Protein AF-A0AAN8IRS6-F1 (afdb_monomer)

Sequence (136 aa):
MVLNFINERLIDCAFFYTLHILAFGIFLLLLSSHIFSSSVAKDIAVTAFLTLFLFFMLLKGAIKARISHSISFWFVIAYTFNLATYLATFLYVWLPTLFSYDDYHEEVKKVVLWFLPIVAIISAWVNFLYILRKSP

Secondary structure (DSSP, 8-state):
-HHHHHHHHHHHHHHHHHHHHHHHHHHHHHHHHHHHS--HHHHHHHHHHHHHHHHHHHHHHHHHHHH-SS--HHHHHHHHHHHHHHHHHHHHHHHHHHHTT--TTHHHHHHHHHHHHHHHHHHHHHHHHHHHHH--

Foldseek 3Di:
DVVVVVVVVLVVLLVVLVVVLVLLVVLVVLLVVCVVPNDPVSLVVNLVSLVVVVVVLVVVVVVCVVPPPDDDPVNVVLSVLSVVLSVLSNCLSCLVVVCVVDPPPVVVSVVCNVVSSVVNVVSSVVNSVVSVVPND

Radius of gyration: 18.3 Å; Cα contacts (8 Å, |Δi|>4): 54; chains: 1; bounding box: 61×24×46 Å

Organism: Trichostrongylus colubriformis (NCBI:txid6319)

Nearest PDB structures (foldseek):
  5xsj-assembly1_L  TM=4.450E-01  e=1.235E+00  Clostridium beijerinckii NCIMB 8052

Structure (mmCIF, N/CA/C/O backbone):
data_AF-A0AAN8IRS6-F1
#
_entry.id   AF-A0AAN8IRS6-F1
#
loop_
_atom_site.group_PDB
_atom_site.id
_atom_site.type_symbol
_atom_site.label_atom_id
_atom_site.label_alt_id
_atom_site.label_comp_id
_atom_site.label_asym_id
_atom_site.label_entity_id
_atom_site.label_seq_id
_atom_site.pdbx_PDB_ins_code
_atom_site.Cartn_x
_atom_site.Cartn_y
_atom_site.Cartn_z
_atom_site.occupancy
_atom_site.B_iso_or_equiv
_atom_site.auth_seq_id
_atom_site.auth_comp_id
_atom_site.auth_asym_id
_atom_site.auth_atom_id
_atom_site.pdbx_PDB_model_num
ATOM 1 N N . MET A 1 1 ? 34.387 6.246 -19.488 1.00 58.25 1 MET A N 1
ATOM 2 C CA . MET A 1 1 ? 33.074 6.852 -19.811 1.00 58.25 1 MET A CA 1
ATOM 3 C C . MET A 1 1 ? 31.921 5.877 -19.574 1.00 58.25 1 MET A C 1
ATOM 5 O O . MET A 1 1 ? 31.055 6.188 -18.774 1.00 58.25 1 MET A O 1
ATOM 9 N N . VAL A 1 2 ? 31.955 4.668 -20.154 1.00 63.91 2 VAL A N 1
ATOM 10 C CA . VAL A 1 2 ? 30.924 3.625 -19.944 1.00 63.91 2 VAL A CA 1
ATOM 11 C C . VAL A 1 2 ? 30.777 3.209 -18.471 1.00 63.91 2 VAL A C 1
ATOM 13 O O . VAL A 1 2 ? 29.660 3.105 -17.982 1.00 63.91 2 VAL A O 1
ATOM 16 N N . LEU A 1 3 ? 31.884 3.056 -17.733 1.00 63.56 3 LEU A N 1
ATOM 17 C CA . LEU A 1 3 ? 31.848 2.669 -16.314 1.00 63.56 3 LEU A CA 1
ATOM 18 C C . LEU A 1 3 ? 31.191 3.735 -15.414 1.00 63.56 3 LEU A C 1
ATOM 20 O O . LEU A 1 3 ? 30.490 3.386 -14.474 1.00 63.56 3 LEU A O 1
ATOM 24 N N . ASN A 1 4 ? 31.363 5.024 -15.738 1.00 75.94 4 ASN A N 1
ATOM 25 C CA . ASN A 1 4 ? 30.753 6.123 -14.982 1.00 75.94 4 ASN A CA 1
ATOM 26 C C . ASN A 1 4 ? 29.240 6.197 -15.230 1.00 75.94 4 ASN A C 1
ATOM 28 O O . ASN A 1 4 ? 28.469 6.331 -14.291 1.00 75.94 4 ASN A O 1
ATOM 32 N N . PHE A 1 5 ? 28.821 6.003 -16.485 1.00 75.31 5 PHE A N 1
ATOM 33 C CA . PHE A 1 5 ? 27.408 5.938 -16.864 1.00 75.31 5 PHE A CA 1
ATOM 34 C C . PHE A 1 5 ? 26.679 4.740 -16.234 1.00 75.31 5 PHE A C 1
ATOM 36 O O . PHE A 1 5 ? 25.546 4.866 -15.776 1.00 75.31 5 PHE A O 1
ATOM 43 N N . ILE A 1 6 ? 27.327 3.568 -16.192 1.00 72.88 6 ILE A N 1
ATOM 44 C CA . ILE A 1 6 ? 26.774 2.387 -15.514 1.00 72.88 6 ILE A CA 1
ATOM 45 C C . ILE A 1 6 ? 26.643 2.656 -14.011 1.00 72.88 6 ILE A C 1
ATOM 47 O O . ILE A 1 6 ? 25.610 2.325 -13.437 1.00 72.88 6 ILE A O 1
ATOM 51 N N . ASN A 1 7 ? 27.647 3.284 -13.389 1.00 80.69 7 ASN A N 1
ATOM 52 C CA . ASN A 1 7 ? 27.630 3.592 -11.961 1.00 80.69 7 ASN A CA 1
ATOM 53 C C . ASN A 1 7 ? 26.518 4.589 -11.590 1.00 80.69 7 ASN A C 1
ATOM 55 O O . ASN A 1 7 ? 25.756 4.328 -10.666 1.00 80.69 7 ASN A O 1
ATOM 59 N N . GLU A 1 8 ? 26.361 5.679 -12.348 1.00 80.44 8 GLU A N 1
ATOM 60 C CA . GLU A 1 8 ? 25.268 6.648 -12.154 1.00 80.44 8 GLU A CA 1
ATOM 61 C C . GLU A 1 8 ? 23.896 5.977 -12.270 1.00 80.44 8 GLU A C 1
ATOM 63 O O . GLU A 1 8 ? 23.050 6.122 -11.391 1.00 80.44 8 GLU A O 1
ATOM 68 N N . ARG A 1 9 ? 23.696 5.147 -13.298 1.00 75.75 9 ARG A N 1
ATOM 69 C CA . ARG A 1 9 ? 22.415 4.466 -13.510 1.00 75.75 9 ARG A CA 1
ATOM 70 C C . ARG A 1 9 ? 22.111 3.413 -12.443 1.00 75.75 9 ARG A C 1
ATOM 72 O O . ARG A 1 9 ? 20.945 3.201 -12.109 1.00 75.75 9 ARG A O 1
ATOM 79 N N . LEU A 1 10 ? 23.141 2.755 -11.913 1.00 78.19 10 LEU A N 1
ATOM 80 C CA . LEU A 1 10 ? 23.004 1.811 -10.808 1.00 78.19 10 LEU A CA 1
ATOM 81 C C . LEU A 1 10 ? 22.622 2.540 -9.513 1.00 78.19 10 LEU A C 1
ATOM 83 O O . LEU A 1 10 ? 21.716 2.090 -8.813 1.00 78.19 10 LEU A O 1
ATOM 87 N N . ILE A 1 11 ? 23.261 3.682 -9.236 1.00 80.88 11 ILE A N 1
ATOM 88 C CA . ILE A 1 11 ? 22.954 4.539 -8.085 1.00 80.88 11 ILE A CA 1
ATOM 89 C C . ILE A 1 11 ? 21.525 5.084 -8.185 1.00 80.88 11 ILE A C 1
ATOM 91 O O . ILE A 1 11 ? 20.786 4.993 -7.207 1.00 80.88 11 ILE A O 1
ATOM 95 N N . ASP A 1 12 ? 21.090 5.551 -9.357 1.00 78.25 12 ASP A N 1
ATOM 96 C CA . ASP A 1 12 ? 19.718 6.030 -9.572 1.00 78.25 12 ASP A CA 1
ATOM 97 C C . ASP A 1 12 ? 18.679 4.924 -9.340 1.00 78.25 12 ASP A C 1
ATOM 99 O O . ASP A 1 12 ? 17.662 5.134 -8.670 1.00 78.25 12 ASP A O 1
ATOM 103 N N . CYS A 1 13 ? 18.938 3.715 -9.851 1.00 75.81 13 CYS A N 1
ATOM 104 C CA . CYS A 1 13 ? 18.080 2.561 -9.590 1.00 75.81 13 CYS A CA 1
ATOM 105 C C . CYS A 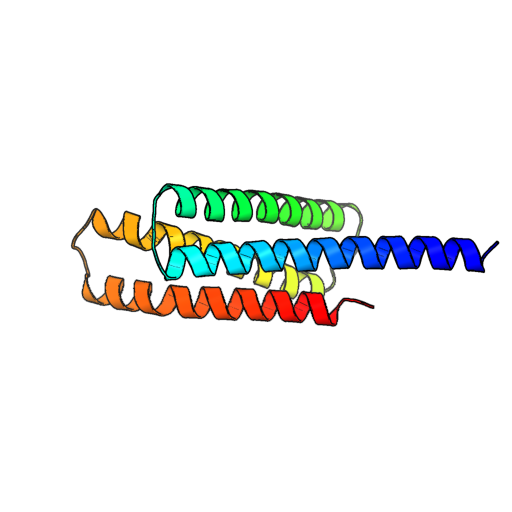1 13 ? 18.050 2.205 -8.098 1.00 75.81 13 CYS A C 1
ATOM 107 O O . CYS A 1 13 ? 16.965 2.018 -7.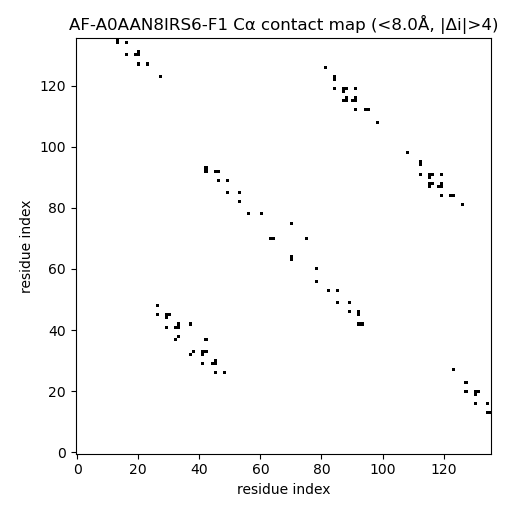542 1.00 75.81 13 CYS A O 1
ATOM 109 N N . ALA A 1 14 ? 19.208 2.134 -7.441 1.00 77.44 14 ALA A N 1
ATOM 110 C CA . ALA A 1 14 ? 19.305 1.815 -6.019 1.00 77.44 14 ALA A CA 1
ATOM 111 C C . ALA A 1 14 ? 18.590 2.861 -5.152 1.00 77.44 14 ALA A C 1
ATOM 113 O O . ALA A 1 14 ? 17.842 2.503 -4.240 1.00 77.44 14 ALA A O 1
ATOM 114 N N . PHE A 1 15 ? 18.748 4.147 -5.469 1.00 79.50 15 PHE A N 1
ATOM 115 C CA . PHE A 1 15 ? 18.082 5.245 -4.776 1.00 79.50 15 PHE A CA 1
ATOM 116 C C . PHE A 1 15 ? 16.558 5.165 -4.925 1.00 79.50 15 PHE A C 1
ATOM 118 O O . PHE A 1 15 ? 15.830 5.236 -3.933 1.00 79.50 15 PHE A O 1
ATOM 125 N N . PHE A 1 16 ? 16.064 4.917 -6.141 1.00 77.44 16 PHE A N 1
A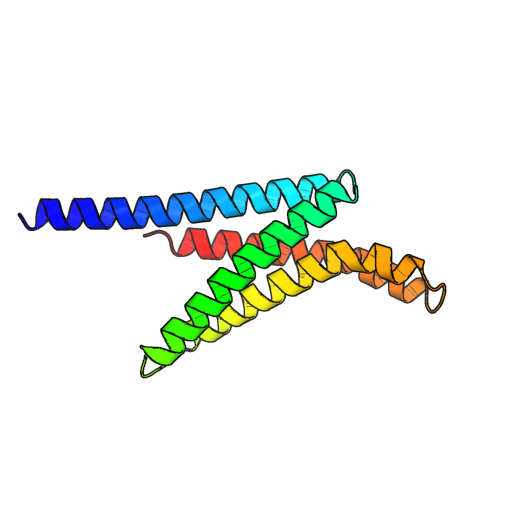TOM 126 C CA . PHE A 1 16 ? 14.634 4.738 -6.395 1.00 77.44 16 PHE A CA 1
ATOM 127 C C . PHE A 1 16 ? 14.032 3.556 -5.615 1.00 77.44 16 PHE A C 1
ATOM 129 O O . PHE A 1 16 ? 12.951 3.687 -5.029 1.00 77.44 16 PHE A O 1
ATOM 136 N N . TYR A 1 17 ? 14.725 2.411 -5.578 1.00 78.00 17 TYR A N 1
ATOM 137 C CA . TYR A 1 17 ? 14.289 1.247 -4.798 1.00 78.00 17 TYR A CA 1
ATOM 138 C C . TYR A 1 17 ? 14.347 1.507 -3.291 1.00 78.00 17 TYR A C 1
ATOM 140 O O . TYR A 1 17 ? 13.417 1.136 -2.578 1.00 78.00 17 TYR A O 1
ATOM 148 N N . THR A 1 18 ? 15.383 2.197 -2.812 1.00 80.75 18 THR A N 1
ATOM 149 C CA . THR A 1 18 ? 15.521 2.570 -1.397 1.00 80.75 18 THR A CA 1
ATOM 150 C C . THR A 1 18 ? 14.369 3.468 -0.952 1.00 80.75 18 THR A C 1
ATOM 152 O O . THR A 1 18 ? 13.762 3.215 0.088 1.00 80.75 18 THR A O 1
ATOM 155 N N . LEU A 1 19 ? 13.992 4.461 -1.764 1.00 84.19 19 LEU A N 1
ATOM 156 C CA . LEU A 1 19 ? 12.820 5.300 -1.496 1.00 84.19 19 LEU A CA 1
ATOM 157 C C . LEU A 1 19 ? 11.517 4.494 -1.482 1.00 84.19 19 LEU A C 1
ATOM 159 O O . LEU A 1 19 ? 10.668 4.726 -0.622 1.00 84.19 19 LEU A O 1
ATOM 163 N N . HIS A 1 20 ? 11.360 3.528 -2.392 1.00 80.94 20 HIS A N 1
ATOM 164 C CA . HIS A 1 20 ? 10.197 2.635 -2.393 1.00 80.94 20 HIS A CA 1
ATOM 165 C C . HIS A 1 20 ? 10.110 1.799 -1.113 1.00 80.94 20 HIS A C 1
ATOM 167 O O . HIS A 1 20 ? 9.036 1.714 -0.519 1.00 80.94 20 HIS A O 1
ATOM 173 N N . ILE A 1 21 ? 11.226 1.211 -0.676 1.00 81.00 21 ILE A N 1
ATOM 174 C CA . ILE A 1 21 ? 11.316 0.425 0.562 1.00 81.00 21 ILE A CA 1
ATOM 175 C C . ILE A 1 21 ? 10.996 1.305 1.771 1.00 81.00 21 ILE A C 1
ATOM 177 O O . ILE A 1 21 ? 10.190 0.914 2.613 1.00 81.00 21 ILE A O 1
ATOM 181 N N . LEU A 1 22 ? 11.574 2.507 1.838 1.00 86.25 22 LEU A N 1
ATOM 182 C CA . LEU A 1 22 ? 11.346 3.452 2.929 1.00 86.25 22 LEU A CA 1
ATOM 183 C C . LEU A 1 22 ? 9.876 3.869 3.006 1.00 86.25 22 LEU A C 1
ATOM 185 O O . LEU A 1 22 ? 9.283 3.837 4.083 1.00 86.25 22 LEU A O 1
ATOM 189 N N . ALA A 1 23 ? 9.261 4.199 1.870 1.00 85.69 23 ALA A N 1
ATOM 190 C CA . ALA A 1 23 ? 7.852 4.560 1.840 1.00 85.69 23 ALA A CA 1
ATOM 191 C C . ALA A 1 23 ? 6.953 3.385 2.263 1.00 85.69 23 ALA A C 1
ATOM 193 O O . ALA A 1 23 ? 6.015 3.579 3.034 1.00 85.69 23 ALA A O 1
ATOM 194 N N . PHE A 1 24 ? 7.274 2.155 1.847 1.00 82.38 24 PHE A N 1
ATOM 195 C CA . PHE A 1 24 ? 6.577 0.958 2.326 1.00 82.38 24 PHE A CA 1
ATOM 196 C C . PHE A 1 24 ? 6.777 0.711 3.830 1.00 82.38 24 PHE A C 1
ATOM 198 O O . PHE A 1 24 ? 5.851 0.279 4.513 1.00 82.38 24 PHE A O 1
ATOM 205 N N . GLY A 1 25 ? 7.954 1.028 4.370 1.00 84.00 25 GLY A N 1
ATOM 206 C CA . GLY A 1 25 ? 8.214 0.998 5.808 1.00 84.00 25 GLY A CA 1
ATOM 207 C C . GLY A 1 25 ? 7.333 1.990 6.574 1.00 84.00 25 GLY A C 1
ATOM 208 O O . GLY A 1 25 ? 6.703 1.615 7.562 1.00 84.00 25 GLY A O 1
ATOM 209 N N . ILE A 1 26 ? 7.212 3.228 6.081 1.00 87.88 26 ILE A N 1
ATOM 210 C CA . ILE A 1 26 ? 6.305 4.241 6.652 1.00 87.88 26 ILE A CA 1
ATOM 211 C C . ILE A 1 26 ? 4.854 3.751 6.615 1.00 87.88 26 ILE A C 1
ATOM 213 O O . ILE A 1 26 ? 4.133 3.892 7.602 1.00 87.88 26 ILE A O 1
ATOM 217 N N . PHE A 1 27 ? 4.433 3.137 5.509 1.00 85.75 27 PHE A N 1
ATOM 218 C CA . PHE A 1 27 ? 3.099 2.557 5.383 1.00 85.75 27 PHE A CA 1
ATOM 219 C C . PHE A 1 27 ? 2.821 1.487 6.443 1.00 85.75 27 PHE A C 1
ATOM 221 O O . PHE A 1 27 ? 1.790 1.538 7.113 1.00 85.75 27 PHE A O 1
ATOM 228 N N . LEU A 1 28 ? 3.750 0.546 6.637 1.00 84.06 28 LEU A N 1
ATOM 229 C CA . LEU A 1 28 ? 3.618 -0.497 7.656 1.00 84.06 28 LEU A CA 1
ATOM 230 C C . LEU A 1 28 ? 3.584 0.089 9.074 1.00 84.06 28 LEU A C 1
ATOM 232 O O . LEU A 1 28 ? 2.807 -0.379 9.904 1.00 84.06 28 LEU A O 1
ATOM 236 N N . LEU A 1 29 ? 4.370 1.135 9.349 1.00 86.69 29 LEU A N 1
ATOM 237 C CA . LEU A 1 29 ? 4.335 1.843 10.633 1.00 86.69 29 LEU A CA 1
ATOM 238 C C . LEU A 1 29 ? 2.994 2.550 10.870 1.00 86.69 29 LEU A C 1
ATOM 240 O O . LEU A 1 29 ? 2.449 2.467 11.971 1.00 86.69 29 LEU A O 1
ATOM 244 N N . LEU A 1 30 ? 2.440 3.208 9.848 1.00 86.50 30 LEU A N 1
ATOM 245 C CA . LEU A 1 30 ? 1.118 3.837 9.919 1.00 86.50 30 LEU A CA 1
ATOM 246 C C . LEU A 1 30 ? 0.018 2.799 10.165 1.00 86.50 30 LEU A C 1
ATOM 248 O O . LEU A 1 30 ? -0.810 2.990 11.057 1.00 86.50 30 LEU A O 1
ATOM 252 N N . LEU A 1 31 ? 0.045 1.684 9.430 1.00 83.75 31 LEU A N 1
ATOM 253 C CA . LEU A 1 31 ? -0.917 0.593 9.586 1.00 83.75 31 LEU A CA 1
ATOM 254 C C . LEU A 1 31 ? -0.820 -0.045 10.980 1.00 83.75 31 LEU A C 1
ATOM 256 O O . LEU A 1 31 ? -1.835 -0.250 11.637 1.00 83.75 31 LEU A O 1
ATOM 260 N N . SER A 1 32 ? 0.400 -0.287 11.464 1.00 84.62 32 SER A N 1
ATOM 261 C CA . SER A 1 32 ? 0.660 -0.774 12.823 1.00 84.62 32 SER A CA 1
ATOM 262 C C . SER A 1 32 ? 0.122 0.191 13.887 1.00 84.62 32 SER A C 1
ATOM 264 O O . SER A 1 32 ? -0.584 -0.215 14.809 1.00 84.62 32 SER A O 1
ATOM 266 N N . SER A 1 33 ? 0.367 1.495 13.727 1.00 83.88 33 SER A N 1
ATOM 267 C CA . SER A 1 33 ? -0.137 2.520 14.649 1.00 83.88 33 SER A CA 1
ATOM 268 C C . SER A 1 33 ? -1.665 2.584 14.694 1.00 83.88 33 SER A C 1
ATOM 270 O O . SER A 1 33 ? -2.221 2.819 15.770 1.00 83.88 33 SER A O 1
ATOM 272 N N . HIS A 1 34 ? -2.337 2.368 13.559 1.00 84.44 34 HIS A N 1
ATOM 273 C CA . HIS A 1 34 ? -3.795 2.256 13.485 1.00 84.44 34 HIS A CA 1
ATOM 274 C C . HIS A 1 34 ? -4.305 0.998 14.209 1.00 84.44 34 HIS A C 1
ATOM 276 O O . HIS A 1 34 ? -5.251 1.102 14.985 1.00 84.44 34 HIS A O 1
ATOM 282 N N . ILE A 1 35 ? -3.637 -0.154 14.045 1.00 82.06 35 ILE A N 1
ATOM 283 C CA . ILE A 1 35 ? -3.997 -1.412 14.728 1.00 82.06 35 ILE A CA 1
ATOM 284 C C . ILE A 1 35 ? -3.948 -1.260 16.257 1.00 82.06 35 ILE A C 1
ATOM 286 O O . ILE A 1 35 ? -4.859 -1.711 16.947 1.00 82.06 35 ILE A O 1
ATOM 290 N N . PHE A 1 36 ? -2.900 -0.630 16.802 1.00 81.94 36 PHE A N 1
ATOM 291 C CA . PHE A 1 36 ? -2.756 -0.469 18.257 1.00 81.94 36 PHE A CA 1
ATOM 292 C C . PHE A 1 36 ? -3.671 0.608 18.850 1.00 81.94 36 PHE A C 1
ATOM 294 O O . PHE A 1 36 ? -4.059 0.516 20.012 1.00 81.94 36 PHE A O 1
ATOM 301 N N . SER A 1 37 ? -3.981 1.661 18.092 1.00 81.44 37 SER A N 1
ATOM 302 C CA . SER A 1 37 ? -4.964 2.670 18.495 1.00 81.44 37 SER A CA 1
ATOM 303 C C . SER A 1 37 ? -5.523 3.391 17.277 1.00 81.44 37 SER A C 1
ATOM 305 O O . SER A 1 37 ? -4.807 4.138 16.603 1.00 81.44 37 SER A O 1
ATOM 307 N N . SER A 1 38 ? -6.817 3.217 17.032 1.00 76.88 38 SER A N 1
ATOM 308 C CA . SER A 1 38 ? -7.526 3.907 15.959 1.00 76.88 38 SER A CA 1
ATOM 309 C C . SER A 1 38 ? -7.859 5.338 16.373 1.00 76.88 38 SER A C 1
ATOM 311 O O . SER A 1 38 ? -8.403 5.583 17.452 1.00 76.88 38 SER A O 1
ATOM 313 N N . SER A 1 39 ? -7.558 6.295 15.503 1.00 87.06 39 SER A N 1
ATOM 314 C CA . SER A 1 39 ? -8.066 7.659 15.610 1.00 87.06 39 SER A CA 1
ATOM 315 C C . SER A 1 39 ? -8.342 8.186 14.213 1.00 87.06 39 SER A C 1
ATOM 317 O O . SER A 1 39 ? -7.608 7.873 13.278 1.00 87.06 39 SER A O 1
ATOM 319 N N . VAL A 1 40 ? -9.344 9.056 14.082 1.00 85.56 40 VAL A N 1
ATOM 320 C CA . VAL A 1 40 ? -9.751 9.612 12.782 1.00 85.56 40 VAL A CA 1
ATOM 321 C C . VAL A 1 40 ? -8.566 10.245 12.038 1.00 85.56 40 VAL A C 1
ATOM 323 O O . VAL A 1 40 ? -8.438 10.109 10.827 1.00 85.56 40 VAL A O 1
ATOM 326 N N . ALA A 1 41 ? -7.641 10.885 12.762 1.00 87.56 41 ALA A N 1
ATOM 327 C CA . ALA A 1 41 ? -6.429 11.455 12.176 1.00 87.56 41 ALA A CA 1
ATOM 328 C C . ALA A 1 41 ? -5.514 10.391 11.539 1.00 87.56 41 ALA A C 1
ATOM 330 O O . ALA A 1 41 ? -4.975 10.615 10.455 1.00 87.56 41 ALA A O 1
ATOM 331 N N . LYS A 1 42 ? -5.348 9.230 12.186 1.00 87.19 42 LYS A N 1
ATOM 332 C CA . LYS A 1 42 ? -4.565 8.111 11.641 1.00 87.19 42 LYS A CA 1
ATOM 333 C C . LYS A 1 42 ? -5.271 7.469 10.453 1.00 87.19 42 LYS A C 1
ATOM 335 O O . LYS A 1 42 ? -4.610 7.148 9.473 1.00 87.19 42 LYS A O 1
ATOM 340 N N . ASP A 1 43 ? -6.592 7.350 10.509 1.00 88.88 43 ASP A N 1
ATOM 341 C CA . ASP A 1 43 ? -7.407 6.773 9.434 1.00 88.88 43 ASP A CA 1
ATOM 342 C C . ASP A 1 43 ? -7.303 7.626 8.165 1.00 88.88 43 ASP A C 1
ATOM 344 O O . ASP A 1 43 ? -7.056 7.114 7.068 1.00 88.88 43 ASP A O 1
ATOM 348 N N . ILE A 1 44 ? -7.382 8.951 8.328 1.00 90.25 44 ILE A N 1
ATOM 349 C CA . ILE A 1 44 ? -7.142 9.923 7.257 1.00 90.25 44 ILE A CA 1
ATOM 350 C C . ILE A 1 44 ? -5.702 9.816 6.747 1.00 90.25 44 ILE A C 1
ATOM 352 O O . ILE A 1 44 ? -5.500 9.793 5.535 1.00 90.25 44 ILE A O 1
ATOM 356 N N . ALA A 1 45 ? -4.701 9.711 7.628 1.00 91.12 45 ALA A N 1
ATOM 357 C CA . ALA A 1 45 ? -3.300 9.599 7.219 1.00 91.12 45 ALA A CA 1
ATOM 358 C C . ALA A 1 45 ? -3.027 8.324 6.398 1.00 91.12 45 ALA A C 1
ATOM 360 O O . ALA A 1 45 ? -2.405 8.398 5.335 1.00 91.12 45 ALA A O 1
ATOM 361 N N . VAL A 1 46 ? -3.535 7.169 6.844 1.00 89.75 46 VAL A N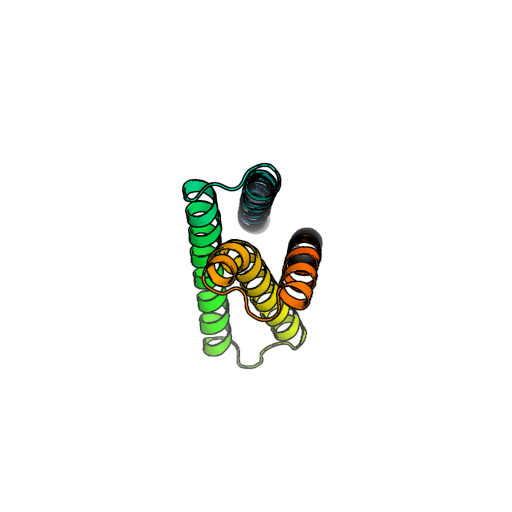 1
ATOM 362 C CA . VAL A 1 46 ? -3.441 5.895 6.113 1.00 89.75 46 VAL A CA 1
ATOM 363 C C . VAL A 1 46 ? -4.156 6.010 4.766 1.00 89.75 46 VAL A C 1
ATOM 365 O O . VAL A 1 46 ? -3.590 5.646 3.736 1.00 89.75 46 VAL A O 1
ATOM 368 N N . THR A 1 47 ? -5.360 6.583 4.739 1.00 91.69 47 THR A N 1
ATOM 369 C CA . THR A 1 47 ? -6.148 6.754 3.507 1.00 91.69 47 THR A CA 1
ATOM 370 C C . THR A 1 47 ? -5.477 7.703 2.511 1.00 91.69 47 THR A C 1
ATOM 372 O O . THR A 1 47 ? -5.443 7.418 1.311 1.00 91.69 47 THR A O 1
ATOM 375 N N . ALA A 1 48 ? -4.901 8.811 2.983 1.00 92.69 48 ALA A N 1
ATOM 376 C CA . ALA A 1 48 ? -4.162 9.759 2.152 1.00 92.69 48 ALA A CA 1
ATOM 377 C C . ALA A 1 48 ? -2.917 9.104 1.539 1.00 92.69 48 ALA A C 1
ATOM 379 O O . ALA A 1 48 ? -2.675 9.236 0.336 1.00 92.69 48 ALA A O 1
ATOM 380 N N . PHE A 1 49 ? -2.176 8.332 2.340 1.00 91.38 49 PHE A N 1
ATOM 381 C CA . PHE A 1 49 ? -1.036 7.555 1.863 1.00 91.38 49 PHE A CA 1
ATOM 382 C C . PHE A 1 49 ? -1.462 6.543 0.787 1.00 91.38 49 PHE A C 1
ATOM 384 O O . PHE A 1 49 ? -0.875 6.504 -0.296 1.00 91.38 49 PHE A O 1
ATOM 391 N N . LEU A 1 50 ? -2.525 5.771 1.040 1.00 91.25 50 LEU A N 1
ATOM 392 C CA . LEU A 1 50 ? -3.087 4.830 0.068 1.00 91.25 50 LEU A CA 1
ATOM 393 C C . LEU A 1 50 ? -3.485 5.506 -1.242 1.00 91.25 50 LEU A C 1
ATOM 395 O O . LEU A 1 50 ? -3.169 4.999 -2.315 1.00 91.25 50 LEU A O 1
ATOM 399 N N . THR A 1 51 ? -4.159 6.651 -1.157 1.00 91.00 51 THR A N 1
ATOM 400 C CA . THR A 1 51 ? -4.638 7.395 -2.329 1.00 91.00 51 THR A CA 1
ATOM 401 C C . THR A 1 51 ? -3.470 7.861 -3.196 1.00 91.00 51 THR A C 1
ATOM 403 O O . THR A 1 51 ? -3.504 7.700 -4.417 1.00 91.00 51 THR A O 1
ATOM 406 N N . LEU A 1 52 ? -2.401 8.370 -2.576 1.00 92.06 52 LEU A N 1
ATOM 407 C CA . LEU A 1 52 ? -1.188 8.776 -3.285 1.00 92.06 52 LEU A CA 1
ATOM 408 C C . LEU A 1 52 ? -0.528 7.592 -4.014 1.00 92.06 52 LEU A C 1
ATOM 410 O O . LEU A 1 52 ? -0.160 7.700 -5.185 1.00 92.06 52 LEU A O 1
ATOM 414 N N . PHE A 1 53 ? -0.408 6.441 -3.350 1.00 88.75 53 PHE A N 1
ATOM 415 C CA . PHE A 1 53 ? 0.176 5.238 -3.951 1.00 88.75 53 PHE A CA 1
ATOM 416 C C . PHE A 1 53 ? -0.701 4.636 -5.050 1.00 88.75 53 PHE A C 1
ATOM 418 O O . PHE A 1 53 ? -0.184 4.213 -6.088 1.00 88.75 53 PHE A O 1
ATOM 425 N N . LEU A 1 54 ? -2.021 4.654 -4.865 1.00 90.38 54 LEU A N 1
ATOM 426 C CA . LEU A 1 54 ? -2.980 4.248 -5.885 1.00 90.38 54 LEU A CA 1
ATOM 427 C C . LEU A 1 54 ? -2.858 5.139 -7.126 1.00 90.38 54 LEU A C 1
ATOM 429 O O . LEU A 1 54 ? -2.822 4.625 -8.242 1.00 90.38 54 LEU A O 1
ATOM 433 N N . PHE A 1 55 ? -2.710 6.453 -6.948 1.00 92.00 55 PHE A N 1
ATOM 434 C CA . PHE A 1 55 ? -2.483 7.384 -8.051 1.00 92.00 55 PHE A CA 1
ATOM 435 C C . PHE A 1 55 ? -1.211 7.043 -8.844 1.00 92.00 55 PHE A C 1
ATOM 437 O O . PHE A 1 55 ? -1.272 6.880 -10.066 1.00 92.00 55 PHE A O 1
ATOM 444 N N . PHE A 1 56 ? -0.071 6.846 -8.171 1.00 89.50 56 PHE A N 1
ATOM 445 C CA . PHE A 1 56 ? 1.169 6.440 -8.846 1.00 89.50 56 PHE A CA 1
ATOM 446 C C . PHE A 1 56 ? 1.049 5.083 -9.543 1.00 89.50 56 PHE A C 1
ATOM 448 O O . PHE A 1 56 ? 1.593 4.884 -10.634 1.00 89.50 56 PHE A O 1
ATOM 455 N N . MET A 1 57 ? 0.320 4.146 -8.943 1.00 88.62 57 MET A N 1
ATOM 456 C CA . MET A 1 57 ? 0.048 2.852 -9.547 1.00 88.62 57 MET A CA 1
ATOM 457 C C . MET A 1 57 ? -0.785 2.990 -10.828 1.00 88.62 57 MET A C 1
ATOM 459 O O . MET A 1 57 ? -0.395 2.430 -11.855 1.00 88.62 57 MET A O 1
ATOM 463 N N . LEU A 1 58 ? -1.871 3.768 -10.803 1.00 91.75 58 LEU A N 1
ATOM 464 C CA . LEU A 1 58 ? -2.708 4.040 -11.976 1.00 91.75 58 LEU A CA 1
ATOM 465 C C . LEU A 1 58 ? -1.905 4.720 -13.091 1.00 91.75 58 LEU A C 1
ATOM 467 O O . LEU A 1 58 ? -1.989 4.295 -14.244 1.00 91.75 58 LEU A O 1
ATOM 471 N N . LEU A 1 59 ? -1.060 5.701 -12.754 1.00 91.62 59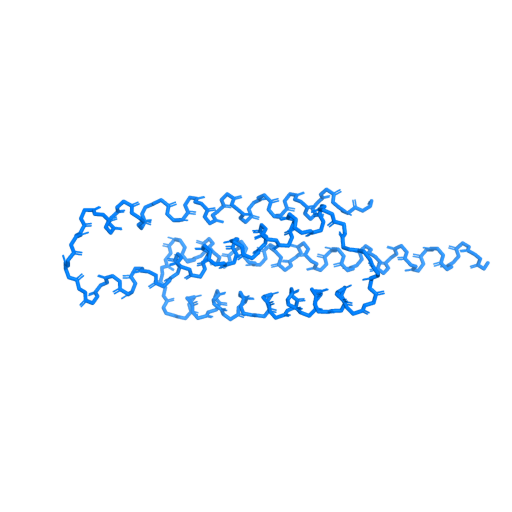 LEU A N 1
ATOM 472 C CA . LEU A 1 59 ? -0.141 6.327 -13.711 1.00 91.62 59 LEU A CA 1
ATOM 473 C C . LEU A 1 59 ? 0.804 5.304 -14.346 1.00 91.62 59 LEU A C 1
ATOM 475 O O . LEU A 1 59 ? 0.940 5.259 -15.569 1.00 91.62 59 LEU A O 1
ATOM 479 N N . LYS A 1 60 ? 1.426 4.439 -13.538 1.00 86.88 60 LYS A N 1
ATOM 480 C CA . LYS A 1 60 ? 2.305 3.368 -14.030 1.00 86.88 60 LYS A CA 1
ATOM 481 C C . LYS A 1 60 ? 1.563 2.410 -14.965 1.00 86.88 60 LYS A C 1
ATOM 483 O O . LYS A 1 60 ? 2.130 1.988 -15.975 1.00 86.88 60 LYS A O 1
ATOM 488 N N . GLY A 1 61 ? 0.311 2.079 -14.647 1.00 87.00 61 GLY A N 1
ATOM 489 C CA . GLY A 1 61 ? -0.573 1.284 -15.500 1.00 87.00 61 GLY A CA 1
ATOM 490 C C . GLY A 1 61 ? -0.865 1.977 -16.832 1.00 87.00 61 GLY A C 1
ATOM 491 O O . GLY A 1 61 ? -0.640 1.387 -17.888 1.00 87.00 61 GLY A O 1
ATOM 492 N N . ALA A 1 62 ? -1.277 3.245 -16.791 1.00 89.38 62 ALA A N 1
ATOM 493 C CA . ALA A 1 62 ? -1.610 4.045 -17.968 1.00 89.38 62 ALA A CA 1
ATOM 494 C C . ALA A 1 62 ? -0.406 4.250 -18.901 1.00 89.38 62 ALA A C 1
ATOM 496 O O . ALA A 1 62 ? -0.513 4.031 -20.108 1.00 89.38 62 ALA A O 1
ATOM 497 N N . ILE A 1 63 ? 0.762 4.600 -18.350 1.00 89.06 63 ILE A N 1
ATOM 498 C CA . ILE A 1 63 ? 2.008 4.747 -19.116 1.00 89.06 63 ILE A CA 1
ATOM 499 C C . ILE A 1 63 ? 2.365 3.421 -19.788 1.00 89.06 63 ILE A C 1
ATOM 501 O O . ILE A 1 63 ? 2.669 3.389 -20.982 1.00 89.06 63 ILE A O 1
ATOM 505 N N . LYS A 1 64 ? 2.293 2.307 -19.048 1.00 86.38 64 LYS A N 1
ATOM 506 C CA . LYS A 1 64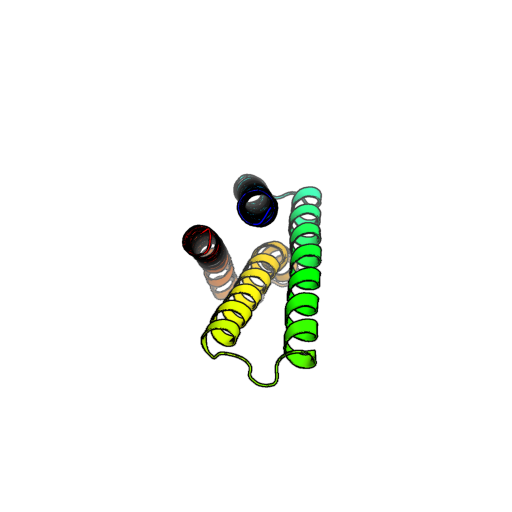 ? 2.633 0.998 -19.606 1.00 86.38 64 LYS A CA 1
ATOM 507 C C . LYS A 1 64 ? 1.650 0.550 -20.686 1.00 86.38 64 LYS A C 1
ATOM 509 O O . LYS A 1 64 ? 2.098 -0.011 -21.679 1.00 86.38 64 LYS A O 1
ATOM 514 N N . ALA A 1 65 ? 0.360 0.844 -20.537 1.00 85.75 65 ALA A N 1
ATOM 515 C CA . ALA A 1 65 ? -0.649 0.579 -21.561 1.00 85.75 65 ALA A CA 1
ATOM 516 C C . ALA A 1 65 ? -0.444 1.423 -22.833 1.00 85.75 65 ALA A C 1
ATOM 518 O O . ALA A 1 65 ? -0.778 0.974 -23.923 1.00 85.75 65 ALA A O 1
ATOM 519 N N . ARG A 1 66 ? 0.114 2.636 -22.709 1.00 87.19 66 ARG A N 1
ATOM 520 C CA . ARG A 1 66 ? 0.364 3.537 -23.847 1.00 87.19 66 ARG A CA 1
ATOM 521 C C . ARG A 1 66 ? 1.657 3.243 -24.601 1.00 87.19 66 ARG A C 1
ATOM 523 O O . ARG A 1 66 ? 1.675 3.379 -25.817 1.00 87.19 66 ARG A O 1
ATOM 530 N N . ILE A 1 67 ? 2.732 2.902 -23.892 1.00 86.31 67 ILE A N 1
ATOM 531 C CA . ILE A 1 67 ? 4.068 2.728 -24.488 1.00 86.31 67 ILE A CA 1
ATOM 532 C C . ILE A 1 67 ? 4.317 1.273 -24.903 1.00 86.31 67 ILE A C 1
ATOM 534 O O . ILE A 1 67 ? 5.065 1.010 -25.841 1.00 86.31 67 ILE A O 1
ATOM 538 N N . SER A 1 68 ? 3.731 0.305 -24.197 1.00 79.19 68 SER A N 1
ATOM 539 C CA . SER A 1 68 ? 4.052 -1.105 -24.401 1.00 79.19 68 SER A CA 1
ATOM 540 C C . SER A 1 68 ? 3.066 -1.769 -25.357 1.00 79.19 68 SER A C 1
ATOM 542 O O . SER A 1 68 ? 1.878 -1.853 -25.067 1.00 79.19 68 SER A O 1
ATOM 544 N N . HIS A 1 69 ? 3.572 -2.315 -26.465 1.00 71.25 69 HIS A N 1
ATOM 545 C CA . HIS A 1 69 ? 2.773 -3.110 -27.406 1.00 71.25 69 HIS A CA 1
ATOM 546 C C . HIS A 1 69 ? 2.265 -4.433 -26.810 1.00 71.25 69 HIS A C 1
ATOM 548 O O . HIS A 1 69 ? 1.318 -5.013 -27.332 1.00 71.25 69 HIS A O 1
ATOM 554 N N . SER A 1 70 ? 2.881 -4.926 -25.726 1.00 77.56 70 SER A N 1
ATOM 555 C CA . SER A 1 70 ? 2.428 -6.126 -25.019 1.00 77.56 70 SER A CA 1
ATOM 556 C C . SER A 1 70 ? 2.598 -5.987 -23.508 1.00 77.56 70 SER A C 1
ATOM 558 O O . SER A 1 70 ? 3.663 -5.651 -22.986 1.00 77.56 70 SER A O 1
ATOM 560 N N . ILE A 1 71 ? 1.526 -6.267 -22.771 1.00 81.62 71 ILE A N 1
ATOM 561 C CA . ILE A 1 71 ? 1.553 -6.278 -21.312 1.00 81.62 71 ILE A CA 1
ATOM 562 C C . ILE A 1 71 ? 1.912 -7.694 -20.857 1.00 81.62 71 ILE A C 1
ATOM 564 O O . ILE A 1 71 ? 1.182 -8.645 -21.110 1.00 81.62 71 ILE A O 1
ATOM 568 N N . SER A 1 72 ? 3.0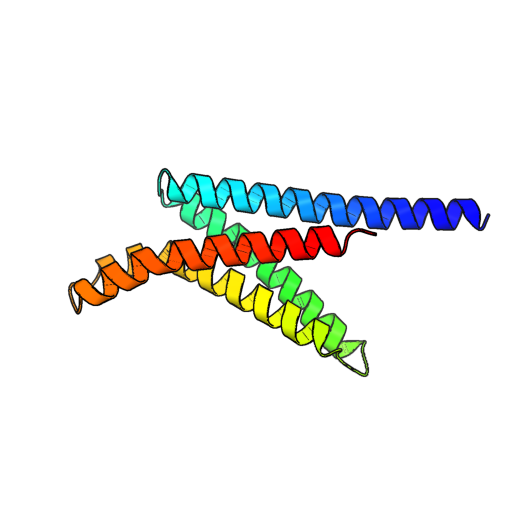44 -7.839 -20.165 1.00 84.81 72 SER A N 1
ATOM 569 C CA . SER A 1 72 ? 3.453 -9.126 -19.589 1.00 84.81 72 SER A CA 1
ATOM 570 C C . SER A 1 72 ? 2.432 -9.631 -18.562 1.00 84.81 72 SER A C 1
ATOM 572 O O . SER A 1 72 ? 2.009 -8.875 -17.686 1.00 84.81 72 SER A O 1
ATOM 574 N N . PHE A 1 73 ? 2.116 -10.926 -18.601 1.00 79.31 73 PHE A N 1
ATOM 575 C CA . PHE A 1 73 ? 1.250 -11.600 -17.627 1.00 79.31 73 PHE A CA 1
ATOM 576 C C . PHE A 1 73 ? 1.668 -11.336 -16.169 1.00 79.31 73 PHE A C 1
ATOM 578 O O . PHE A 1 73 ? 0.843 -10.991 -15.326 1.00 79.31 73 PHE A O 1
ATOM 585 N N . TRP A 1 74 ? 2.974 -11.371 -15.886 1.00 78.50 74 TRP A N 1
ATOM 586 C CA . TRP A 1 74 ? 3.522 -11.074 -14.558 1.00 78.50 74 TRP A CA 1
ATOM 587 C C . TRP A 1 74 ? 3.277 -9.636 -14.105 1.00 78.50 74 TRP A C 1
ATOM 589 O O . TRP A 1 74 ? 3.165 -9.373 -12.908 1.00 78.50 74 TRP A O 1
ATOM 599 N N . PHE A 1 75 ? 3.199 -8.695 -15.050 1.00 83.00 75 PHE A N 1
ATOM 600 C CA . PHE A 1 75 ? 2.821 -7.325 -14.729 1.00 83.00 75 PHE A CA 1
ATOM 601 C C . PHE A 1 75 ? 1.352 -7.249 -14.329 1.00 83.00 75 PHE A C 1
ATOM 603 O O . PHE A 1 75 ? 1.064 -6.596 -13.336 1.00 83.00 75 PHE A O 1
ATOM 610 N N . VAL A 1 76 ? 0.454 -7.931 -15.049 1.00 85.69 76 VAL A N 1
ATOM 611 C CA . VAL A 1 76 ? -0.978 -7.959 -14.714 1.00 85.69 76 VAL A CA 1
ATOM 612 C C . VAL A 1 76 ? -1.190 -8.549 -13.324 1.00 85.69 76 VAL A C 1
ATOM 614 O O . VAL A 1 76 ? -1.847 -7.917 -12.508 1.00 85.69 76 VAL A O 1
ATOM 617 N N . ILE A 1 77 ? -0.571 -9.693 -13.015 1.00 84.12 77 ILE A N 1
ATOM 618 C CA . ILE A 1 77 ? -0.683 -10.307 -11.683 1.00 84.12 77 ILE A CA 1
ATOM 619 C C . ILE A 1 77 ? -0.205 -9.346 -10.593 1.00 84.12 77 ILE A C 1
ATOM 621 O O . ILE A 1 77 ? -0.938 -9.090 -9.643 1.00 84.12 77 ILE A O 1
ATOM 625 N N . ALA A 1 78 ? 1.005 -8.795 -10.727 1.00 81.75 78 ALA A N 1
ATOM 626 C CA . ALA A 1 78 ? 1.557 -7.901 -9.711 1.00 81.75 78 ALA A CA 1
ATOM 627 C C . ALA A 1 78 ? 0.733 -6.612 -9.566 1.00 81.75 78 ALA A C 1
ATOM 629 O O . ALA A 1 78 ? 0.552 -6.106 -8.462 1.00 81.75 78 ALA A O 1
ATOM 630 N N . TYR A 1 79 ? 0.215 -6.088 -10.677 1.00 86.19 79 TYR A N 1
ATOM 631 C CA . TYR A 1 79 ? -0.653 -4.919 -10.683 1.00 86.19 79 TYR A CA 1
ATOM 632 C C . TYR A 1 79 ? -1.970 -5.214 -9.960 1.00 86.19 79 TYR A C 1
ATOM 634 O O . TYR A 1 79 ? -2.322 -4.505 -9.025 1.00 86.19 79 TYR A O 1
ATOM 642 N N . THR A 1 80 ? -2.665 -6.291 -10.319 1.00 87.38 80 THR A N 1
ATOM 643 C CA . THR A 1 80 ? -3.924 -6.690 -9.676 1.00 87.38 80 THR A CA 1
ATOM 644 C C . THR A 1 80 ? -3.733 -6.988 -8.191 1.00 87.38 80 THR A C 1
ATOM 646 O O . THR A 1 80 ? -4.547 -6.561 -7.377 1.00 87.38 80 THR A O 1
ATOM 649 N N . PHE A 1 81 ? -2.639 -7.654 -7.814 1.00 84.81 81 PHE A N 1
ATOM 650 C CA . PHE A 1 81 ? -2.325 -7.932 -6.413 1.00 84.81 81 PHE A CA 1
ATOM 651 C C . PHE A 1 81 ? -2.114 -6.648 -5.595 1.00 84.81 81 PHE A C 1
ATOM 653 O O . PHE A 1 81 ? -2.633 -6.526 -4.484 1.00 84.81 81 PHE A O 1
ATOM 660 N N . ASN A 1 82 ? -1.426 -5.652 -6.161 1.00 85.25 82 ASN A N 1
ATOM 661 C CA . ASN A 1 82 ? -1.252 -4.353 -5.508 1.00 85.25 82 ASN A CA 1
ATOM 662 C C . ASN A 1 82 ? -2.577 -3.603 -5.373 1.00 85.25 82 ASN A C 1
ATOM 664 O O . ASN A 1 82 ? -2.844 -3.038 -4.314 1.00 85.25 82 ASN A O 1
ATOM 668 N N . LEU A 1 83 ? -3.435 -3.660 -6.399 1.00 88.56 83 LEU A N 1
ATOM 669 C CA . LEU A 1 83 ? -4.766 -3.053 -6.341 1.00 88.56 83 LEU A CA 1
ATOM 670 C C . LEU A 1 83 ? -5.602 -3.686 -5.228 1.00 88.56 83 LEU A C 1
ATOM 672 O O . LEU A 1 83 ? -6.197 -2.976 -4.423 1.00 88.56 83 LEU A O 1
ATOM 676 N N . ALA A 1 84 ? -5.615 -5.018 -5.171 1.00 87.25 84 ALA A N 1
ATOM 677 C CA . ALA A 1 84 ? -6.336 -5.773 -4.156 1.00 87.25 84 ALA A CA 1
ATOM 678 C C . ALA A 1 84 ? -5.814 -5.465 -2.747 1.00 87.25 84 ALA A C 1
ATOM 680 O O . ALA A 1 84 ? -6.614 -5.256 -1.842 1.00 87.25 84 ALA A O 1
ATOM 681 N N . THR A 1 85 ? -4.492 -5.356 -2.575 1.00 85.81 85 THR A N 1
ATOM 682 C CA . THR A 1 85 ? -3.876 -4.945 -1.303 1.00 85.81 85 THR A CA 1
ATOM 683 C C . THR A 1 85 ? -4.382 -3.574 -0.862 1.00 85.81 85 THR A C 1
ATOM 685 O O . THR A 1 85 ? -4.824 -3.418 0.273 1.00 85.81 85 THR A O 1
ATOM 688 N N . TYR A 1 86 ? -4.365 -2.586 -1.762 1.00 87.62 86 TYR A N 1
ATOM 689 C CA . TYR A 1 86 ? -4.827 -1.235 -1.448 1.00 87.62 86 TYR A CA 1
ATOM 690 C C . TYR A 1 86 ? -6.324 -1.198 -1.126 1.00 87.62 86 TYR A C 1
ATOM 692 O O . TYR A 1 86 ? -6.729 -0.581 -0.144 1.00 87.62 86 TYR A O 1
ATOM 700 N N . LEU A 1 87 ? -7.151 -1.916 -1.885 1.00 88.25 87 LEU A N 1
ATOM 701 C CA . LEU A 1 87 ? -8.577 -2.035 -1.581 1.00 88.25 87 LEU A CA 1
ATOM 702 C C . LEU A 1 87 ? -8.811 -2.700 -0.221 1.00 88.25 87 LEU A C 1
ATOM 704 O O . LEU A 1 87 ? -9.591 -2.185 0.573 1.00 88.25 87 LEU A O 1
ATOM 708 N N . ALA A 1 88 ? -8.108 -3.791 0.085 1.00 86.56 88 ALA A N 1
ATOM 709 C CA . ALA A 1 88 ? -8.227 -4.481 1.365 1.00 86.56 88 ALA A CA 1
ATOM 710 C C . ALA A 1 88 ? -7.831 -3.581 2.543 1.00 86.56 88 ALA A C 1
ATOM 712 O O . ALA A 1 88 ? -8.532 -3.564 3.552 1.00 86.56 88 ALA A O 1
ATOM 713 N N . THR A 1 89 ? -6.756 -2.793 2.423 1.00 86.88 89 THR A N 1
ATOM 714 C CA . THR A 1 89 ? -6.376 -1.848 3.483 1.00 86.88 89 THR A CA 1
ATOM 715 C C . THR A 1 89 ? -7.377 -0.703 3.620 1.00 86.88 89 THR A C 1
ATOM 717 O O . THR A 1 89 ? -7.727 -0.346 4.740 1.00 86.88 89 THR A O 1
ATOM 720 N N . PHE A 1 90 ? -7.874 -0.144 2.513 1.00 89.94 90 PHE A N 1
ATOM 721 C CA . PHE A 1 90 ? -8.907 0.895 2.565 1.00 89.94 90 PHE A CA 1
ATOM 722 C C . PHE A 1 90 ? -10.167 0.391 3.274 1.00 89.94 90 PHE A C 1
ATOM 724 O O . PHE A 1 90 ? -10.683 1.037 4.185 1.00 89.94 90 PHE A O 1
ATOM 731 N N . LEU A 1 91 ? -10.624 -0.795 2.876 1.00 88.94 91 LEU A N 1
ATOM 732 C CA . LEU A 1 91 ? -11.762 -1.458 3.484 1.00 88.94 91 LEU A CA 1
ATOM 733 C C . LEU A 1 91 ? -11.508 -1.716 4.975 1.00 88.94 91 LEU A C 1
ATOM 735 O O . LEU A 1 91 ? -12.377 -1.435 5.789 1.00 88.94 91 LEU A O 1
ATOM 739 N N . TYR A 1 92 ? -10.308 -2.151 5.355 1.00 86.00 92 TYR A N 1
ATOM 740 C CA . TYR A 1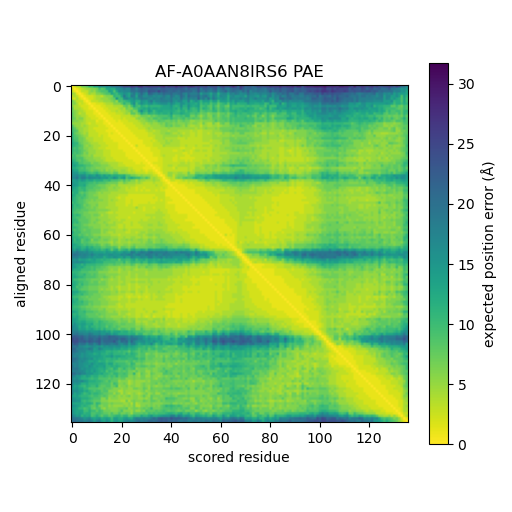 92 ? -9.965 -2.404 6.755 1.00 86.00 92 TYR A CA 1
ATOM 741 C C . TYR A 1 92 ? -10.101 -1.149 7.626 1.00 86.00 92 TYR A C 1
ATOM 743 O O . TYR A 1 92 ? -10.667 -1.228 8.713 1.00 86.00 92 TYR A O 1
ATOM 751 N N . VAL A 1 93 ? -9.651 0.003 7.125 1.00 87.94 93 VAL A N 1
ATOM 752 C CA . VAL A 1 93 ? -9.718 1.276 7.857 1.00 87.94 93 VAL A CA 1
ATOM 753 C C . VAL A 1 93 ? -11.161 1.771 8.016 1.00 87.94 93 VAL A C 1
ATOM 755 O O . VAL A 1 93 ? -11.519 2.268 9.079 1.00 87.94 93 VAL A O 1
ATOM 758 N N . TRP A 1 94 ? -12.003 1.639 6.985 1.00 86.94 94 TRP A N 1
ATOM 759 C CA . TRP A 1 94 ? -13.319 2.300 6.957 1.00 86.94 94 TRP A CA 1
ATOM 760 C C . TRP A 1 94 ? -14.519 1.399 7.256 1.00 86.94 94 TRP A C 1
ATOM 762 O O . TRP A 1 94 ? -15.558 1.909 7.681 1.00 86.94 94 TRP A O 1
ATOM 772 N N . LEU A 1 95 ? -14.415 0.078 7.076 1.00 86.06 95 LEU A N 1
ATOM 773 C CA . LEU A 1 95 ? -15.512 -0.840 7.402 1.00 86.06 95 LEU A CA 1
ATOM 774 C C . LEU A 1 95 ? -15.975 -0.779 8.862 1.00 86.06 95 LEU A C 1
ATOM 776 O O . LEU A 1 95 ? -17.189 -0.818 9.046 1.00 86.06 95 LEU A O 1
ATOM 780 N N . PRO A 1 96 ? -15.101 -0.663 9.885 1.00 83.19 96 PRO A N 1
ATOM 781 C CA . PRO A 1 96 ? -15.559 -0.521 11.267 1.00 83.19 96 PRO A CA 1
ATOM 782 C C . PRO A 1 96 ? -16.524 0.661 11.432 1.00 83.19 96 PRO A C 1
ATOM 784 O O . PRO A 1 96 ? -17.597 0.512 12.012 1.00 83.19 96 PRO A O 1
ATOM 787 N N . THR A 1 97 ? -16.180 1.806 10.838 1.00 82.12 97 THR A N 1
ATOM 788 C CA . THR A 1 97 ? -16.980 3.037 10.872 1.00 82.12 97 THR A CA 1
ATOM 789 C C . THR A 1 97 ? -18.270 2.912 10.062 1.00 82.12 97 THR A C 1
ATOM 791 O O . THR A 1 97 ? -19.313 3.403 10.477 1.00 82.12 97 THR A O 1
ATOM 794 N N . LEU A 1 98 ? -18.242 2.243 8.906 1.00 81.69 98 LEU A N 1
ATOM 795 C CA . LEU A 1 98 ? -19.450 2.012 8.102 1.00 81.69 98 LEU A CA 1
ATOM 796 C C . LEU A 1 98 ? -20.415 1.041 8.791 1.00 81.69 98 LEU A C 1
ATOM 798 O O . LEU A 1 98 ? -21.626 1.244 8.764 1.00 81.69 98 LEU A O 1
ATOM 802 N N . PHE A 1 99 ? -19.882 -0.000 9.428 1.00 82.44 99 PHE A N 1
ATOM 803 C CA . PHE A 1 99 ? -20.669 -1.005 10.133 1.00 82.44 99 PHE A CA 1
ATOM 804 C C . PHE A 1 99 ? -21.242 -0.513 11.458 1.00 82.44 99 PHE A C 1
ATOM 806 O O . PHE A 1 99 ? -22.224 -1.095 11.900 1.00 82.44 99 PHE A O 1
ATOM 813 N N . SER A 1 100 ? -20.716 0.562 12.051 1.00 79.00 100 SER A N 1
ATOM 814 C CA . SER A 1 100 ? -21.304 1.162 13.256 1.00 79.00 100 SER A CA 1
ATOM 815 C C . SER A 1 100 ? -22.602 1.946 13.015 1.00 79.00 100 SER A C 1
ATOM 817 O O . SER A 1 100 ? -23.234 2.358 13.979 1.00 79.00 100 SER A O 1
ATOM 819 N N . TYR A 1 101 ? -22.998 2.188 11.759 1.00 76.62 101 TYR A N 1
ATOM 820 C CA . TYR A 1 101 ? -24.236 2.916 11.435 1.00 76.62 101 TYR A CA 1
ATOM 821 C C . TYR A 1 101 ? -25.486 2.026 11.343 1.00 76.62 101 TYR A C 1
ATOM 823 O O . TYR A 1 101 ? -26.587 2.554 11.196 1.00 76.62 101 TYR A O 1
ATOM 831 N N . ASP A 1 102 ? -25.334 0.702 11.394 1.00 77.25 102 ASP A N 1
ATOM 832 C CA . ASP A 1 102 ? -26.425 -0.262 11.233 1.00 77.25 102 ASP A CA 1
ATOM 833 C C . ASP A 1 102 ? -26.135 -1.522 12.063 1.00 77.25 102 ASP A C 1
ATOM 835 O O . ASP A 1 102 ? -25.019 -2.037 12.021 1.00 77.25 102 ASP A O 1
ATOM 839 N N . ASP A 1 103 ? -27.132 -2.071 12.754 1.00 74.38 103 ASP A N 1
ATOM 840 C CA . ASP A 1 103 ? -27.003 -3.270 13.600 1.00 74.38 103 ASP A CA 1
ATOM 841 C C . ASP A 1 103 ? -27.319 -4.577 12.840 1.00 74.38 103 ASP A C 1
ATOM 843 O O . ASP A 1 103 ? -27.263 -5.682 13.383 1.00 74.38 103 ASP A O 1
ATOM 847 N N . TYR A 1 104 ? -27.629 -4.501 11.542 1.00 73.38 104 TYR A N 1
ATOM 848 C CA . TYR A 1 104 ? -27.963 -5.680 10.743 1.00 73.38 104 TYR A CA 1
ATOM 849 C C . TYR A 1 104 ? -26.773 -6.656 10.601 1.00 73.38 104 TYR A C 1
ATOM 851 O O . TYR A 1 104 ? -25.666 -6.243 10.255 1.00 73.38 104 TYR A O 1
ATOM 859 N N . HIS A 1 105 ? -26.994 -7.961 10.816 1.00 79.56 105 HIS A N 1
ATOM 860 C CA . HIS A 1 105 ? -25.986 -9.034 10.670 1.00 79.56 105 HIS A CA 1
ATOM 861 C C . HIS A 1 105 ? -24.672 -8.832 11.465 1.00 79.56 105 HIS A C 1
ATOM 863 O O . HIS A 1 105 ? -23.578 -9.038 10.932 1.00 79.56 105 HIS A O 1
ATOM 869 N N . GLU A 1 106 ? -24.754 -8.480 12.753 1.00 80.44 106 GLU A N 1
ATOM 870 C CA . GLU A 1 106 ? -23.574 -8.284 13.619 1.00 80.44 106 GLU A CA 1
ATOM 871 C C . GLU A 1 106 ? -22.554 -9.435 13.602 1.00 80.44 106 GLU A C 1
ATOM 873 O O . GLU A 1 106 ? -21.349 -9.190 13.589 1.00 80.44 106 GLU A O 1
ATOM 878 N N . GLU A 1 107 ? -23.018 -10.686 13.609 1.00 81.38 107 GLU A N 1
ATOM 879 C CA . GLU A 1 107 ? -22.169 -11.888 13.575 1.00 81.38 107 GLU A CA 1
ATOM 880 C C . GLU A 1 107 ? -21.238 -11.871 12.351 1.00 81.38 107 GLU A C 1
ATOM 882 O O . GLU A 1 107 ? -20.020 -12.025 12.461 1.00 81.38 107 GLU A O 1
ATOM 887 N N . VAL A 1 108 ? -21.805 -11.590 11.174 1.00 80.56 108 VAL A N 1
ATOM 888 C CA . VAL A 1 108 ? -21.066 -11.521 9.908 1.00 80.56 108 VAL A CA 1
ATOM 889 C C . VAL A 1 108 ? -20.113 -10.328 9.917 1.00 80.56 108 VAL A C 1
ATOM 891 O O . VAL A 1 108 ? -18.961 -10.460 9.503 1.00 80.56 108 VAL A O 1
ATOM 894 N N . LYS A 1 109 ? -20.553 -9.178 10.443 1.00 79.31 109 LYS A N 1
ATOM 895 C CA . LYS A 1 109 ? -19.715 -7.979 10.585 1.00 79.31 109 LYS A CA 1
ATOM 896 C C . LYS A 1 109 ? -18.491 -8.258 11.456 1.00 79.31 109 LYS A C 1
ATOM 898 O O . LYS A 1 109 ? -17.383 -7.921 11.049 1.00 79.31 109 LYS A O 1
ATOM 903 N N . LYS A 1 110 ? -18.658 -8.935 12.596 1.00 80.00 110 LYS A N 1
ATOM 904 C CA . LYS A 1 110 ? -17.558 -9.322 13.499 1.00 80.00 110 LYS A CA 1
ATOM 905 C C . LYS A 1 110 ? -16.556 -10.247 12.806 1.00 80.00 110 LYS A C 1
ATOM 907 O O . LYS A 1 110 ? -15.354 -10.000 12.886 1.00 80.00 110 LYS A O 1
ATOM 912 N N . VAL A 1 111 ? -17.032 -11.254 12.068 1.00 82.50 111 VAL A N 1
ATOM 913 C CA . VAL A 1 111 ? -16.163 -12.166 11.300 1.00 82.50 111 VAL A CA 1
ATOM 914 C C . VAL A 1 111 ? -15.373 -11.412 10.227 1.00 82.50 111 VAL A C 1
ATOM 916 O O . VAL A 1 111 ? -14.156 -11.576 10.122 1.00 82.50 111 VAL A O 1
ATOM 919 N N . VAL A 1 112 ? -16.039 -10.549 9.455 1.00 80.75 112 VAL A N 1
ATOM 920 C CA . VAL A 1 112 ? -15.407 -9.757 8.388 1.00 80.75 112 VAL A CA 1
ATOM 921 C C . VAL A 1 112 ? -14.377 -8.782 8.960 1.00 80.75 112 VAL A C 1
ATOM 923 O O . VAL A 1 112 ? -13.253 -8.730 8.464 1.00 80.75 112 VAL A O 1
ATOM 926 N N . LEU A 1 113 ? -14.726 -8.055 10.024 1.00 79.81 113 LEU A N 1
ATOM 927 C CA . LEU A 1 113 ? -13.838 -7.099 10.692 1.00 79.81 113 LEU A CA 1
ATOM 928 C C . LEU A 1 113 ? -12.615 -7.766 11.325 1.00 79.81 113 LEU A C 1
ATOM 930 O O . LEU A 1 113 ? -11.559 -7.145 11.393 1.00 79.81 113 LEU A O 1
ATOM 934 N N . TRP A 1 114 ? -12.733 -9.022 11.757 1.00 80.75 114 TRP A N 1
ATOM 935 C CA . TRP A 1 114 ? -11.603 -9.783 12.286 1.00 80.75 114 TRP A CA 1
ATOM 936 C C . TRP A 1 114 ? -10.695 -10.329 11.176 1.00 80.75 114 TRP A C 1
ATOM 938 O O . TRP A 1 114 ? -9.470 -10.315 11.300 1.00 80.75 114 TRP A O 1
ATOM 948 N N . PHE A 1 115 ? -11.279 -10.772 10.061 1.00 80.50 115 PHE A N 1
ATOM 949 C CA . PHE A 1 115 ? -10.529 -11.370 8.956 1.00 80.50 115 PHE A CA 1
ATOM 950 C C . PHE A 1 115 ? -9.809 -10.334 8.078 1.00 80.50 115 PHE A C 1
ATOM 952 O O . PHE A 1 115 ? -8.687 -10.572 7.624 1.00 80.50 115 PHE A O 1
ATOM 959 N N . LEU A 1 116 ? -10.420 -9.167 7.853 1.00 79.69 116 LEU A N 1
ATOM 960 C CA . LEU A 1 116 ? -9.857 -8.111 7.007 1.00 79.69 116 LEU A CA 1
ATOM 961 C C . LEU A 1 116 ? -8.436 -7.656 7.388 1.00 79.69 116 LEU A C 1
ATOM 963 O O . LEU A 1 116 ? -7.595 -7.589 6.487 1.00 79.69 116 LEU A O 1
ATOM 967 N N . PRO A 1 117 ? -8.125 -7.357 8.666 1.00 75.00 117 PRO A N 1
ATOM 968 C CA . PRO A 1 117 ? -6.778 -6.956 9.060 1.00 75.00 117 PRO A CA 1
ATOM 969 C C . PRO A 1 117 ? -5.735 -8.027 8.745 1.00 75.00 117 PRO A C 1
ATOM 971 O O . PRO A 1 117 ? -4.649 -7.695 8.277 1.00 75.00 117 PRO A O 1
ATOM 974 N N . ILE A 1 118 ? -6.064 -9.310 8.931 1.00 79.25 118 ILE A N 1
ATOM 975 C CA . ILE A 1 118 ? -5.155 -10.427 8.633 1.00 79.25 118 ILE A CA 1
ATOM 976 C C . ILE A 1 118 ? -4.802 -10.424 7.141 1.00 79.25 118 ILE A C 1
ATOM 978 O O . ILE A 1 118 ? -3.625 -10.465 6.775 1.00 79.25 118 ILE A O 1
ATOM 982 N N . VAL A 1 119 ? -5.811 -10.299 6.274 1.00 80.12 119 VAL A N 1
ATOM 983 C CA . VAL A 1 119 ? -5.613 -10.230 4.819 1.00 80.12 119 VAL A CA 1
ATOM 984 C C . VAL A 1 119 ? -4.820 -8.985 4.424 1.00 80.12 119 VAL A C 1
ATOM 986 O O . VAL A 1 119 ? -3.898 -9.086 3.613 1.00 80.12 119 VAL A O 1
ATOM 989 N N . ALA A 1 120 ? -5.138 -7.824 5.000 1.00 75.56 120 ALA A N 1
ATOM 990 C CA . ALA A 1 120 ? -4.454 -6.568 4.704 1.00 75.56 120 ALA A CA 1
ATOM 991 C C . ALA A 1 120 ? -2.966 -6.624 5.091 1.00 75.56 120 ALA A C 1
ATOM 993 O O . ALA A 1 120 ? -2.112 -6.241 4.289 1.00 75.56 120 ALA A O 1
ATOM 994 N N . ILE A 1 121 ? -2.644 -7.165 6.271 1.00 78.12 121 ILE A N 1
ATOM 995 C CA . ILE A 1 121 ? -1.267 -7.325 6.757 1.00 78.12 121 ILE A CA 1
ATOM 996 C C . ILE A 1 121 ? -0.494 -8.302 5.869 1.00 78.12 121 ILE A C 1
ATOM 998 O O . ILE A 1 121 ? 0.583 -7.956 5.384 1.00 78.12 121 ILE A O 1
ATOM 1002 N N . ILE A 1 122 ? -1.036 -9.497 5.609 1.00 81.31 122 ILE A N 1
ATOM 1003 C CA . ILE A 1 122 ? -0.369 -10.497 4.758 1.00 81.31 122 ILE A CA 1
ATOM 1004 C C . ILE A 1 122 ? -0.121 -9.921 3.361 1.00 81.31 122 ILE A C 1
ATOM 1006 O O . ILE A 1 122 ? 0.981 -10.043 2.830 1.00 81.31 122 ILE A O 1
ATOM 1010 N N . SER A 1 123 ? -1.112 -9.242 2.781 1.00 78.75 123 SER A N 1
ATOM 1011 C CA . SER A 1 123 ? -0.989 -8.657 1.442 1.00 78.75 123 SER A CA 1
ATOM 1012 C C . SER A 1 123 ? 0.062 -7.540 1.404 1.00 78.75 123 SER A C 1
ATOM 1014 O O . SER A 1 123 ? 0.878 -7.492 0.480 1.00 78.75 123 SER A O 1
ATOM 1016 N N . ALA A 1 124 ? 0.120 -6.691 2.438 1.00 73.69 124 ALA A N 1
ATOM 1017 C CA . ALA A 1 1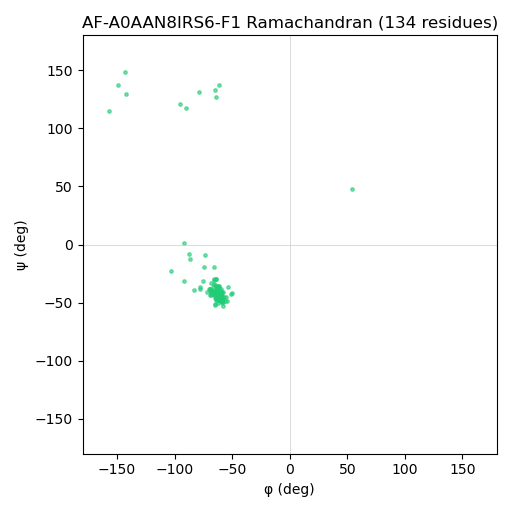24 ? 1.156 -5.670 2.575 1.00 73.69 124 ALA A CA 1
ATOM 1018 C C . ALA A 1 124 ? 2.563 -6.286 2.683 1.00 73.69 124 ALA A C 1
ATOM 1020 O O . ALA A 1 124 ? 3.486 -5.824 2.009 1.00 73.69 124 ALA A O 1
ATOM 1021 N N . TRP A 1 125 ? 2.721 -7.363 3.458 1.00 77.12 125 TRP A N 1
ATOM 1022 C CA . TRP A 1 125 ? 3.989 -8.088 3.585 1.00 77.12 125 TRP A CA 1
ATOM 1023 C C . TRP A 1 125 ? 4.420 -8.769 2.288 1.00 77.12 125 TRP A C 1
ATOM 1025 O O . TRP A 1 125 ? 5.584 -8.667 1.902 1.00 77.12 125 TRP A O 1
ATOM 1035 N N . VAL A 1 126 ? 3.503 -9.426 1.575 1.00 77.69 126 VAL A N 1
ATOM 1036 C CA . VAL A 1 126 ? 3.807 -10.043 0.275 1.00 77.69 126 VAL A CA 1
ATOM 1037 C C . VAL A 1 126 ? 4.243 -8.981 -0.737 1.00 77.69 126 VAL A C 1
ATOM 1039 O O . VAL A 1 126 ? 5.203 -9.204 -1.476 1.00 77.69 126 VAL A O 1
ATOM 1042 N N . ASN A 1 127 ? 3.602 -7.808 -0.743 1.00 75.00 127 ASN A N 1
ATOM 1043 C CA . ASN A 1 127 ? 4.006 -6.701 -1.610 1.00 75.00 127 ASN A CA 1
ATOM 1044 C C . ASN A 1 127 ? 5.396 -6.156 -1.229 1.00 75.00 127 ASN A C 1
ATOM 1046 O O . ASN A 1 127 ? 6.239 -5.934 -2.099 1.00 75.00 127 ASN A O 1
ATOM 1050 N N . PHE A 1 128 ? 5.685 -6.031 0.067 1.00 73.25 128 PHE A N 1
ATOM 1051 C CA . PHE A 1 128 ? 7.011 -5.644 0.546 1.00 73.25 128 PHE A CA 1
ATOM 1052 C C . PHE A 1 128 ? 8.100 -6.642 0.114 1.00 73.25 128 PHE A C 1
ATOM 1054 O O . PHE A 1 128 ? 9.106 -6.248 -0.478 1.00 73.25 128 PHE A O 1
ATOM 1061 N N . LEU A 1 129 ? 7.871 -7.944 0.313 1.00 74.94 129 LEU A N 1
ATOM 1062 C CA . LEU A 1 129 ? 8.786 -9.003 -0.128 1.00 74.94 129 LEU A CA 1
ATOM 1063 C C . LEU A 1 129 ? 8.961 -9.020 -1.651 1.00 74.94 129 LEU A C 1
ATOM 1065 O O . LEU A 1 129 ? 10.058 -9.269 -2.151 1.00 74.94 129 LEU A O 1
ATOM 1069 N N . TYR A 1 130 ? 7.901 -8.724 -2.405 1.00 73.31 130 TYR A N 1
ATOM 1070 C CA . TYR A 1 130 ? 7.977 -8.595 -3.856 1.00 73.31 130 TYR A CA 1
ATOM 1071 C C . TYR A 1 130 ? 8.879 -7.433 -4.291 1.00 73.31 130 TYR A C 1
ATOM 1073 O O . TYR A 1 130 ? 9.650 -7.583 -5.243 1.00 73.31 130 TYR A O 1
ATOM 1081 N N . ILE A 1 131 ? 8.810 -6.295 -3.596 1.00 70.88 131 ILE A N 1
ATOM 1082 C CA . ILE A 1 131 ? 9.695 -5.148 -3.838 1.00 70.88 131 ILE A CA 1
ATOM 1083 C C . ILE A 1 131 ? 11.148 -5.526 -3.526 1.00 70.88 131 ILE A C 1
ATOM 1085 O O . ILE A 1 131 ? 12.013 -5.283 -4.366 1.00 70.88 131 ILE A O 1
ATOM 1089 N N . LEU A 1 132 ? 11.404 -6.186 -2.390 1.00 69.69 132 LEU A N 1
ATOM 1090 C CA . LEU A 1 132 ? 12.745 -6.656 -2.012 1.00 69.69 132 LEU A CA 1
ATOM 1091 C C . LEU A 1 132 ? 13.314 -7.696 -2.985 1.00 69.69 132 LEU A C 1
ATOM 1093 O O . LEU A 1 132 ? 14.499 -7.681 -3.278 1.00 69.69 132 LEU A O 1
ATOM 1097 N N . ARG A 1 133 ? 12.490 -8.585 -3.547 1.00 74.06 133 ARG A N 1
ATOM 1098 C CA . ARG A 1 133 ? 12.956 -9.527 -4.580 1.00 74.06 133 ARG A CA 1
ATOM 1099 C C . ARG A 1 133 ? 13.374 -8.818 -5.873 1.00 74.06 133 ARG A C 1
ATOM 1101 O O . ARG A 1 133 ? 14.171 -9.354 -6.637 1.00 74.06 133 ARG A O 1
ATOM 1108 N N . LYS A 1 134 ? 12.765 -7.671 -6.174 1.00 64.44 134 LYS A N 1
ATOM 1109 C CA . LYS A 1 134 ? 13.009 -6.910 -7.404 1.00 64.44 134 LYS A CA 1
ATOM 1110 C C . LYS A 1 134 ? 14.182 -5.941 -7.312 1.00 64.44 134 LYS A C 1
ATOM 1112 O O . LYS A 1 134 ? 14.570 -5.427 -8.363 1.00 64.44 134 LYS A O 1
ATOM 1117 N N . SER A 1 135 ? 14.707 -5.669 -6.115 1.00 52.84 135 SER A N 1
ATOM 1118 C CA . SER A 1 135 ? 15.941 -4.898 -5.996 1.00 52.84 135 SER A CA 1
ATOM 1119 C C . SER A 1 135 ? 17.086 -5.700 -6.635 1.00 52.84 135 SER A C 1
ATOM 1121 O O . SER A 1 135 ? 17.205 -6.886 -6.318 1.00 52.84 135 SER A O 1
ATOM 1123 N N . PRO A 1 136 ? 17.838 -5.098 -7.573 1.00 47.75 136 PRO A N 1
ATOM 1124 C CA . PRO A 1 136 ? 18.911 -5.762 -8.312 1.00 47.75 136 PRO A CA 1
ATOM 1125 C C . PRO A 1 136 ? 20.070 -6.209 -7.419 1.00 47.75 136 PRO A C 1
ATOM 1127 O O . PRO A 1 136 ? 20.286 -5.569 -6.365 1.00 47.75 136 PRO A O 1
#

Mean predicted aligned error: 7.39 Å

pLDDT: mean 81.7, std 7.4, range [47.75, 92.69]

Solvent-accessible surface area (backbone atoms only — not comparable to full-atom values): 7587 Å² total; per-residue (Å²): 110,70,70,58,55,51,49,54,54,50,50,53,52,51,51,55,50,50,52,51,52,50,52,52,50,52,50,52,52,50,53,50,49,37,74,79,51,77,44,72,70,51,50,50,49,51,49,51,52,49,52,54,52,50,51,55,49,51,50,54,50,52,52,46,65,72,73,42,96,69,82,55,69,71,55,52,52,54,49,52,50,51,52,51,30,52,50,37,42,52,47,47,67,46,45,64,67,61,51,71,78,52,81,77,64,54,72,59,50,53,55,50,64,60,47,34,52,57,53,25,51,53,39,51,50,54,52,50,50,53,52,60,68,66,54,129